Protein AF-A0A822C2N0-F1 (afdb_monomer_lite)

Radius of gyration: 11.42 Å; chains: 1; bounding box: 20×20×31 Å

Foldseek 3Di:
DVVVLVVVVVDDPAQDEAEEELVVCLVPLVSPLPPPSYPYYHYDYPCPVVSVVSVVVSD

Seque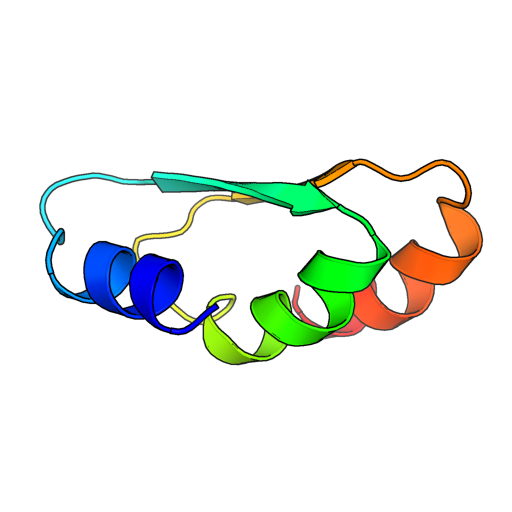nce (59 aa):
MEQCVQWLNENDEEILFVISSGAFGQKLVPNIHGMPKLDAIYIFCINKQRHEEWAKIGR

Secondary structure (DSSP, 8-state):
-HHHHHHHHH--SS-EEEEEEHHHHHHHHHHHTT-TTEEEEEEE-S-HHHHHHHHGGG-

Structure (mmCIF, N/CA/C/O backbone):
data_AF-A0A822C2N0-F1
#
_entry.id   AF-A0A822C2N0-F1
#
loop_
_atom_site.group_PDB
_atom_site.id
_atom_site.type_symbol
_atom_site.label_atom_id
_atom_site.label_alt_id
_atom_site.label_comp_id
_atom_site.label_asym_id
_atom_site.label_entity_id
_atom_site.label_seq_id
_atom_site.pdbx_PDB_ins_code
_atom_site.Cartn_x
_atom_site.Cartn_y
_atom_site.Cartn_z
_atom_site.occupancy
_atom_site.B_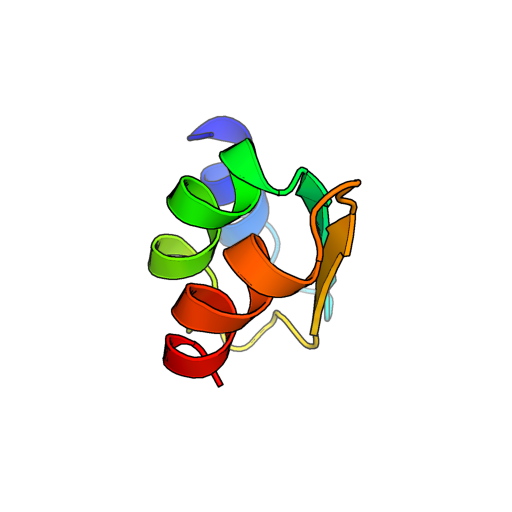iso_or_equiv
_atom_site.auth_seq_id
_atom_site.auth_comp_id
_atom_site.auth_asym_id
_atom_site.auth_atom_id
_atom_site.pdbx_PDB_model_num
ATOM 1 N N . MET A 1 1 ? 11.981 6.038 4.588 1.00 73.06 1 MET A N 1
ATOM 2 C CA . MET A 1 1 ? 10.957 4.974 4.702 1.00 73.06 1 MET A CA 1
ATOM 3 C C . MET A 1 1 ? 10.391 4.951 6.105 1.00 73.06 1 MET A C 1
ATOM 5 O O . MET A 1 1 ? 9.199 5.166 6.237 1.00 73.06 1 MET A O 1
ATOM 9 N N . GLU A 1 2 ? 11.242 4.804 7.120 1.00 85.12 2 GLU A N 1
ATOM 10 C CA . GLU A 1 2 ? 10.855 4.787 8.540 1.00 85.12 2 GLU A CA 1
ATOM 11 C C . GLU A 1 2 ? 9.967 5.966 8.945 1.00 85.12 2 GLU A C 1
ATOM 13 O O . GLU A 1 2 ? 8.890 5.735 9.468 1.00 85.12 2 GLU A O 1
ATOM 18 N N . GLN A 1 3 ? 10.330 7.201 8.582 1.00 89.00 3 GLN A N 1
ATOM 19 C CA . GLN A 1 3 ? 9.526 8.391 8.907 1.00 89.00 3 GLN A CA 1
ATOM 20 C C . GLN A 1 3 ? 8.089 8.341 8.354 1.00 89.00 3 GLN A C 1
ATOM 22 O O . GLN A 1 3 ? 7.166 8.796 9.012 1.00 89.00 3 GLN A O 1
ATOM 27 N N . CYS A 1 4 ? 7.879 7.766 7.163 1.00 87.81 4 CYS A N 1
ATOM 28 C CA . CYS A 1 4 ? 6.538 7.630 6.584 1.00 87.81 4 CYS A CA 1
ATOM 29 C C . CYS A 1 4 ? 5.723 6.573 7.335 1.00 87.81 4 CYS A C 1
ATOM 31 O O . CYS A 1 4 ? 4.569 6.816 7.656 1.00 87.81 4 CYS A O 1
ATOM 33 N N . VAL A 1 5 ? 6.332 5.427 7.652 1.00 90.00 5 VAL A N 1
ATOM 34 C CA . VAL A 1 5 ? 5.671 4.359 8.420 1.00 90.00 5 VAL A CA 1
ATOM 35 C C . VAL A 1 5 ? 5.368 4.819 9.846 1.00 90.00 5 VAL A C 1
ATOM 37 O O . VAL A 1 5 ? 4.291 4.544 10.359 1.00 90.00 5 VAL A O 1
ATOM 40 N N . GLN A 1 6 ? 6.291 5.550 10.470 1.00 92.62 6 GLN A N 1
ATOM 41 C CA . GLN A 1 6 ? 6.096 6.144 11.786 1.00 92.62 6 GLN A CA 1
ATOM 42 C C . GLN A 1 6 ? 4.941 7.146 11.768 1.00 92.62 6 GLN A C 1
ATOM 44 O O . GLN A 1 6 ? 4.026 7.012 12.570 1.00 92.62 6 GLN A O 1
ATOM 49 N N . TRP A 1 7 ? 4.936 8.078 10.811 1.00 91.19 7 TRP A N 1
ATOM 50 C CA . TRP A 1 7 ? 3.847 9.042 10.681 1.00 91.19 7 TRP A CA 1
ATOM 51 C C . TRP A 1 7 ? 2.508 8.347 10.446 1.00 91.19 7 TRP A C 1
ATOM 53 O O . TRP A 1 7 ? 1.520 8.705 11.077 1.00 91.19 7 TRP A O 1
ATOM 63 N N . LEU A 1 8 ? 2.485 7.315 9.590 1.00 90.00 8 LEU A N 1
ATOM 64 C CA . LEU A 1 8 ? 1.299 6.489 9.416 1.00 90.00 8 LEU A CA 1
ATOM 65 C C . LEU A 1 8 ? 0.867 5.949 10.773 1.00 90.00 8 LEU A C 1
ATOM 67 O O . LEU A 1 8 ? -0.243 6.241 11.163 1.00 90.00 8 LEU A O 1
ATOM 71 N N . ASN A 1 9 ? 1.715 5.260 11.536 1.00 88.94 9 ASN A N 1
ATOM 72 C CA . ASN A 1 9 ? 1.345 4.702 12.843 1.00 88.94 9 ASN A CA 1
ATOM 73 C C . ASN A 1 9 ? 0.855 5.736 13.871 1.00 88.94 9 ASN A C 1
ATOM 75 O O . ASN A 1 9 ? -0.028 5.409 14.650 1.00 88.94 9 ASN A O 1
ATOM 79 N N . GLU A 1 10 ? 1.391 6.955 13.874 1.00 91.44 10 GLU A N 1
ATOM 80 C CA . GLU A 1 10 ? 1.034 7.996 14.851 1.00 91.44 10 GLU A CA 1
ATOM 81 C C . GLU A 1 10 ? -0.316 8.676 14.567 1.00 91.44 10 GLU A C 1
ATOM 83 O O . GLU A 1 10 ? -0.875 9.309 15.459 1.00 91.44 10 GLU A O 1
ATOM 88 N N . ASN A 1 11 ? -0.854 8.549 13.349 1.00 85.25 11 ASN A N 1
ATOM 89 C CA . ASN A 1 11 ? -2.081 9.230 12.930 1.00 85.25 11 ASN A CA 1
ATOM 90 C C . ASN A 1 11 ? -3.183 8.201 12.626 1.00 85.25 11 ASN A C 1
ATOM 92 O O . ASN A 1 11 ? -3.198 7.591 11.556 1.00 85.25 11 ASN A O 1
ATOM 96 N N . ASP A 1 12 ? -4.084 7.971 13.585 1.00 81.44 12 ASP A N 1
ATOM 97 C CA . ASP A 1 12 ? -5.182 6.985 13.495 1.00 81.44 12 ASP A CA 1
ATOM 98 C C . ASP A 1 12 ? -6.559 7.597 13.181 1.00 81.44 12 ASP A C 1
ATOM 100 O O . ASP A 1 12 ? -7.527 6.866 12.983 1.00 81.44 12 ASP A O 1
ATOM 104 N N . GLU A 1 13 ? -6.670 8.924 13.132 1.00 76.62 13 GLU A N 1
ATOM 105 C CA . GLU A 1 13 ? -7.970 9.609 13.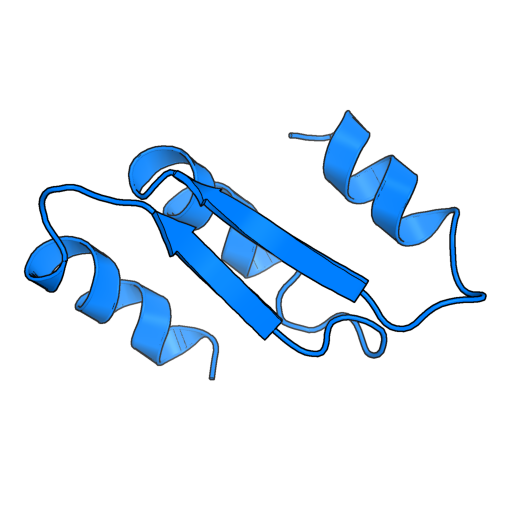060 1.00 76.62 13 GLU A CA 1
ATOM 106 C C . GLU A 1 13 ? -8.546 9.715 11.637 1.00 76.62 13 GLU A C 1
ATOM 108 O O . GLU A 1 13 ? -9.715 10.060 11.470 1.00 76.62 13 GLU A O 1
ATOM 113 N N . GLU A 1 14 ? -7.764 9.378 10.607 1.00 81.94 14 GLU A N 1
ATOM 114 C CA . GLU A 1 14 ? -8.153 9.547 9.205 1.00 81.94 14 GLU A CA 1
ATOM 115 C C . GLU A 1 14 ? -7.950 8.275 8.373 1.00 81.94 14 GLU A C 1
ATOM 117 O O . GLU A 1 14 ? -7.005 7.508 8.569 1.00 81.94 14 GLU A O 1
ATOM 122 N N . ILE A 1 15 ? -8.837 8.083 7.392 1.00 90.44 15 ILE A N 1
ATOM 123 C CA . ILE A 1 15 ? -8.621 7.137 6.296 1.00 90.44 15 ILE A CA 1
ATOM 124 C C . ILE A 1 15 ? -7.643 7.780 5.311 1.00 90.44 15 ILE A C 1
ATOM 126 O O . ILE A 1 15 ? -7.849 8.905 4.858 1.00 90.44 15 ILE A O 1
ATOM 130 N N . LEU A 1 16 ? -6.590 7.051 4.956 1.00 92.12 16 LEU A N 1
ATOM 131 C CA . LEU A 1 16 ? -5.460 7.563 4.193 1.00 92.12 16 LEU A CA 1
ATOM 132 C C . LEU A 1 16 ? -5.294 6.829 2.860 1.00 92.12 16 LEU A C 1
ATOM 134 O O . LEU A 1 16 ? -5.598 5.643 2.723 1.00 92.12 16 LEU A O 1
ATOM 138 N N . PHE A 1 17 ? -4.704 7.526 1.891 1.00 92.12 17 PHE A N 1
ATOM 139 C CA . PHE A 1 17 ? -4.128 6.917 0.697 1.00 92.12 17 PHE A CA 1
ATOM 140 C C . PHE A 1 17 ? -2.651 7.296 0.572 1.00 92.12 17 PHE A C 1
ATOM 142 O O . PHE A 1 17 ? -2.238 8.397 0.936 1.00 92.12 17 PHE A O 1
ATOM 149 N N . VAL A 1 18 ? -1.839 6.387 0.031 1.00 92.19 18 VAL A N 1
ATOM 150 C CA . VAL A 1 18 ? -0.397 6.603 -0.167 1.00 92.19 18 VAL A CA 1
ATOM 151 C C . VAL A 1 18 ? -0.071 6.616 -1.652 1.00 92.19 18 VAL A C 1
ATOM 153 O O . VAL A 1 18 ? -0.483 5.729 -2.393 1.00 92.19 18 VAL A O 1
ATOM 156 N N . ILE A 1 19 ? 0.722 7.595 -2.089 1.00 94.12 19 ILE A N 1
ATOM 157 C CA . ILE A 1 19 ? 1.294 7.639 -3.438 1.00 94.12 19 ILE A CA 1
ATOM 158 C C . ILE A 1 19 ? 2.795 7.385 -3.326 1.00 94.12 19 ILE A C 1
ATOM 160 O O . ILE A 1 19 ? 3.492 8.049 -2.562 1.00 94.12 19 ILE A O 1
ATOM 164 N N . SER A 1 20 ? 3.305 6.420 -4.088 1.00 92.94 20 SER A N 1
ATOM 165 C CA . SER A 1 20 ? 4.712 6.024 -4.045 1.00 92.94 20 SER A CA 1
ATOM 166 C C . SER A 1 20 ? 5.277 5.808 -5.442 1.00 92.94 20 SER A C 1
ATOM 168 O O . SER A 1 20 ? 4.547 5.473 -6.374 1.00 92.94 20 SER A O 1
ATOM 170 N N . SER A 1 21 ? 6.591 5.969 -5.602 1.00 92.56 21 SER A N 1
ATOM 171 C CA . SER A 1 21 ? 7.255 5.583 -6.848 1.00 92.56 21 SER A CA 1
ATOM 172 C C . SER A 1 21 ? 7.292 4.060 -6.991 1.00 92.56 21 SER A C 1
ATOM 174 O O . SER A 1 21 ? 7.280 3.344 -5.994 1.00 92.56 21 SER A O 1
ATOM 176 N N . GLY A 1 22 ? 7.412 3.532 -8.210 1.00 90.88 22 GLY A N 1
ATOM 177 C CA . GLY A 1 22 ? 7.516 2.080 -8.429 1.00 90.88 22 GLY A CA 1
ATOM 178 C C . GLY A 1 22 ? 8.617 1.396 -7.608 1.00 90.88 22 GLY A C 1
ATOM 179 O O . GLY A 1 22 ? 8.373 0.389 -6.942 1.00 90.88 22 GLY A O 1
ATOM 180 N N . ALA A 1 23 ? 9.833 1.950 -7.632 1.00 89.44 23 ALA A N 1
ATOM 181 C CA . ALA A 1 23 ? 10.978 1.380 -6.923 1.00 89.44 23 ALA A CA 1
ATOM 182 C C . ALA A 1 23 ? 10.843 1.483 -5.396 1.00 89.44 23 ALA A C 1
ATOM 184 O O . ALA A 1 23 ? 11.259 0.575 -4.676 1.00 89.44 23 ALA A O 1
ATOM 185 N N . PHE A 1 24 ? 10.266 2.579 -4.895 1.00 90.38 24 PHE A N 1
ATOM 186 C CA . PHE A 1 24 ? 10.067 2.766 -3.461 1.00 90.38 24 PHE A CA 1
ATOM 187 C C . PHE A 1 24 ? 8.874 1.955 -2.945 1.00 90.38 24 PHE A C 1
ATOM 189 O O . PHE A 1 24 ? 8.976 1.297 -1.913 1.00 90.38 24 PHE A O 1
ATOM 196 N N . GLY A 1 25 ? 7.780 1.921 -3.705 1.00 91.31 25 GLY A N 1
ATOM 197 C CA . GLY A 1 25 ? 6.578 1.141 -3.435 1.00 91.31 25 GLY A CA 1
ATOM 198 C C . GLY A 1 25 ? 6.873 -0.340 -3.246 1.00 91.31 25 GLY A C 1
ATOM 199 O O . GLY A 1 25 ? 6.387 -0.923 -2.287 1.00 91.31 25 GLY A O 1
ATOM 200 N N . GLN A 1 26 ? 7.765 -0.916 -4.057 1.00 91.31 26 GLN A N 1
ATOM 201 C CA . GLN A 1 26 ? 8.161 -2.321 -3.913 1.00 91.31 26 GLN A CA 1
ATOM 202 C C . GLN A 1 26 ? 8.746 -2.646 -2.524 1.00 91.31 26 GLN A C 1
ATOM 204 O O . GLN A 1 26 ? 8.601 -3.765 -2.043 1.00 91.31 26 GLN A O 1
ATOM 209 N N . LYS A 1 27 ? 9.392 -1.673 -1.865 1.00 91.31 27 LYS A N 1
ATOM 210 C CA . LYS A 1 27 ? 9.928 -1.820 -0.501 1.00 91.31 27 LYS A CA 1
ATOM 211 C C . LYS A 1 27 ? 8.931 -1.388 0.576 1.00 91.31 27 LYS A C 1
ATOM 213 O O . LYS A 1 27 ? 8.925 -1.955 1.661 1.00 91.31 27 LYS A O 1
ATOM 218 N N . LEU A 1 28 ? 8.119 -0.370 0.294 1.00 91.12 28 LEU A N 1
ATOM 219 C CA . LEU A 1 28 ? 7.187 0.227 1.250 1.00 91.12 28 LEU A CA 1
ATOM 220 C C . LEU A 1 28 ? 5.926 -0.624 1.447 1.00 91.12 28 LEU A C 1
ATOM 222 O O . LEU A 1 28 ? 5.537 -0.865 2.585 1.00 91.12 28 LEU A O 1
ATOM 226 N N . VAL A 1 29 ? 5.306 -1.081 0.353 1.00 91.56 29 VAL A N 1
ATOM 227 C CA . VAL A 1 29 ? 3.992 -1.748 0.348 1.00 91.56 29 VAL A CA 1
ATOM 228 C C . VAL A 1 29 ? 3.928 -2.940 1.304 1.00 91.56 29 VAL A C 1
ATOM 230 O O . VAL A 1 29 ? 2.992 -2.960 2.102 1.00 91.56 29 VAL A O 1
ATOM 233 N N . PRO A 1 30 ? 4.909 -3.868 1.349 1.00 90.75 30 PRO A N 1
ATOM 234 C CA . PRO A 1 30 ? 4.879 -4.992 2.288 1.00 90.75 30 PRO A CA 1
ATOM 235 C C . PRO A 1 30 ? 4.716 -4.592 3.762 1.00 90.75 30 PRO A C 1
ATOM 237 O O . PRO A 1 30 ? 4.152 -5.358 4.531 1.00 90.75 30 PRO A O 1
ATOM 240 N N . ASN A 1 31 ? 5.151 -3.389 4.149 1.00 91.31 31 ASN A N 1
ATOM 241 C CA . ASN A 1 31 ? 5.091 -2.919 5.534 1.00 91.31 31 ASN A CA 1
ATOM 242 C C . ASN A 1 31 ? 3.787 -2.191 5.887 1.00 91.31 31 ASN A C 1
ATOM 244 O O . ASN A 1 31 ? 3.489 -2.048 7.068 1.00 91.31 31 ASN A O 1
ATOM 248 N N . ILE A 1 32 ? 3.046 -1.684 4.893 1.00 91.25 32 ILE A N 1
ATOM 249 C CA . ILE A 1 32 ? 1.898 -0.796 5.141 1.00 91.25 32 ILE A CA 1
ATOM 250 C C . ILE A 1 32 ? 0.571 -1.339 4.601 1.00 91.25 32 ILE A C 1
ATOM 252 O O . ILE A 1 32 ? -0.469 -0.971 5.121 1.00 91.25 32 ILE A O 1
ATOM 256 N N . HIS A 1 33 ? 0.569 -2.242 3.615 1.00 90.56 33 HIS A N 1
ATOM 257 C CA . HIS A 1 33 ? -0.668 -2.686 2.946 1.00 90.56 33 HIS A CA 1
ATOM 258 C C . HIS A 1 33 ? -1.713 -3.334 3.870 1.00 90.56 33 HIS A C 1
ATOM 260 O O . HIS A 1 33 ? -2.888 -3.337 3.532 1.00 90.56 33 HIS A O 1
ATOM 266 N N . GLY A 1 34 ? -1.305 -3.864 5.027 1.00 89.56 34 GLY A N 1
ATOM 267 C CA . GLY A 1 34 ? -2.213 -4.442 6.023 1.00 89.56 34 GLY A CA 1
ATOM 268 C C . GLY A 1 34 ? -2.771 -3.446 7.047 1.00 89.56 34 GLY A C 1
ATOM 269 O O . GLY A 1 34 ? -3.479 -3.861 7.961 1.00 89.56 34 GLY A O 1
ATOM 270 N N . MET A 1 35 ? -2.429 -2.156 6.961 1.00 91.31 35 MET A N 1
ATOM 271 C CA . MET A 1 35 ? -2.910 -1.153 7.913 1.00 91.31 35 MET A CA 1
ATOM 272 C C . MET A 1 35 ? -4.402 -0.867 7.679 1.00 91.31 35 MET A C 1
ATOM 274 O O . MET A 1 35 ? -4.747 -0.414 6.589 1.00 91.31 35 MET A O 1
ATOM 278 N N . PRO A 1 36 ? -5.283 -1.026 8.689 1.00 89.38 36 PRO A N 1
ATOM 279 C CA . PRO A 1 36 ? -6.733 -0.852 8.519 1.00 89.38 36 PRO A CA 1
ATOM 280 C C . PRO A 1 36 ? -7.170 0.530 8.015 1.00 89.38 36 PRO A C 1
ATOM 282 O O . PRO A 1 36 ? -8.252 0.670 7.459 1.00 89.38 36 PRO A O 1
ATOM 285 N N . LYS A 1 37 ? -6.334 1.550 8.223 1.00 90.50 37 LYS A N 1
ATOM 286 C CA . LYS A 1 37 ? -6.586 2.940 7.826 1.00 90.50 37 LYS A CA 1
ATOM 287 C C . LYS A 1 37 ? -6.161 3.289 6.402 1.00 90.50 37 LYS A C 1
ATOM 289 O O . LYS A 1 37 ? -6.397 4.412 5.970 1.00 90.50 37 LYS A O 1
ATOM 294 N N . LEU A 1 38 ? -5.504 2.379 5.684 1.00 91.88 38 LEU A N 1
ATOM 295 C CA . LEU A 1 38 ? -5.115 2.619 4.297 1.00 91.88 38 LEU A CA 1
ATOM 296 C C . LEU A 1 38 ? -6.186 2.089 3.348 1.00 91.88 38 LEU A C 1
ATOM 298 O O . LEU A 1 38 ? -6.340 0.884 3.191 1.00 91.88 38 LEU A O 1
ATOM 302 N N . ASP A 1 39 ? -6.885 3.007 2.684 1.00 92.75 39 ASP A N 1
ATOM 303 C CA . ASP A 1 39 ? -7.902 2.684 1.676 1.00 92.75 39 ASP A CA 1
ATOM 304 C C . ASP A 1 39 ? -7.265 2.287 0.339 1.00 92.75 39 ASP A C 1
ATOM 306 O O . ASP A 1 39 ? -7.694 1.351 -0.335 1.00 92.75 39 ASP A O 1
ATOM 310 N N . ALA A 1 40 ? -6.184 2.976 -0.041 1.00 91.94 40 ALA A N 1
ATOM 311 C CA . ALA A 1 40 ? -5.513 2.726 -1.308 1.00 91.94 40 ALA A CA 1
ATOM 312 C C . ALA A 1 40 ? -4.016 3.054 -1.284 1.00 91.94 40 ALA A C 1
ATOM 314 O O . ALA A 1 40 ? -3.553 3.994 -0.631 1.00 91.94 40 ALA A O 1
ATOM 315 N N . ILE A 1 41 ? -3.255 2.316 -2.098 1.00 92.38 41 ILE A N 1
ATOM 316 C CA . ILE A 1 41 ? -1.860 2.625 -2.417 1.00 92.38 41 ILE A CA 1
ATOM 317 C C . ILE A 1 41 ? -1.719 2.771 -3.933 1.00 92.38 41 ILE A C 1
ATOM 319 O O . ILE A 1 41 ? -1.921 1.819 -4.688 1.00 92.38 41 ILE A O 1
ATOM 323 N N . TYR A 1 42 ? -1.330 3.960 -4.382 1.00 92.88 42 TYR A N 1
ATOM 324 C CA . TYR A 1 42 ? -1.095 4.280 -5.785 1.00 92.88 42 TYR A CA 1
ATOM 325 C C . TYR A 1 42 ? 0.397 4.237 -6.107 1.00 92.88 42 TYR A C 1
ATOM 327 O O . TYR A 1 42 ? 1.217 4.907 -5.475 1.00 92.88 42 TYR A O 1
ATOM 335 N N . ILE A 1 43 ? 0.752 3.469 -7.136 1.00 91.88 43 ILE A N 1
ATOM 336 C CA . ILE A 1 43 ? 2.135 3.329 -7.591 1.00 91.88 43 ILE A CA 1
ATOM 337 C C . ILE A 1 43 ? 2.347 4.145 -8.863 1.00 91.88 43 ILE A C 1
ATOM 339 O O . ILE A 1 43 ? 1.943 3.750 -9.957 1.00 91.88 43 ILE A O 1
ATOM 343 N N . PHE A 1 44 ? 3.024 5.280 -8.721 1.00 91.12 44 PHE A N 1
ATOM 344 C CA . PHE A 1 44 ? 3.452 6.105 -9.840 1.00 91.12 44 PHE A CA 1
ATOM 345 C C . PHE A 1 44 ? 4.752 5.550 -10.435 1.00 91.12 44 PHE A C 1
ATOM 347 O O . PHE A 1 44 ? 5.808 5.538 -9.795 1.00 91.12 44 PHE A O 1
ATOM 354 N N . CYS A 1 45 ? 4.694 5.039 -11.665 1.00 89.44 45 CYS A N 1
ATOM 355 C CA . CYS A 1 45 ? 5.855 4.437 -12.314 1.00 89.44 45 CYS A CA 1
ATOM 356 C C . CYS A 1 45 ? 5.770 4.487 -13.842 1.00 89.44 45 CYS A C 1
ATOM 358 O O . CYS A 1 45 ? 4.687 4.501 -14.419 1.00 89.44 45 CYS A O 1
ATOM 360 N N . ILE A 1 46 ? 6.939 4.475 -14.491 1.00 89.44 46 ILE A N 1
ATOM 361 C CA . ILE A 1 46 ? 7.049 4.404 -15.956 1.00 89.44 46 ILE A CA 1
ATOM 362 C C . ILE A 1 46 ? 6.802 2.967 -16.443 1.00 89.44 46 ILE A C 1
ATOM 364 O O . ILE A 1 46 ? 6.104 2.753 -17.428 1.00 89.44 46 ILE A O 1
ATOM 368 N N . ASN A 1 47 ? 7.349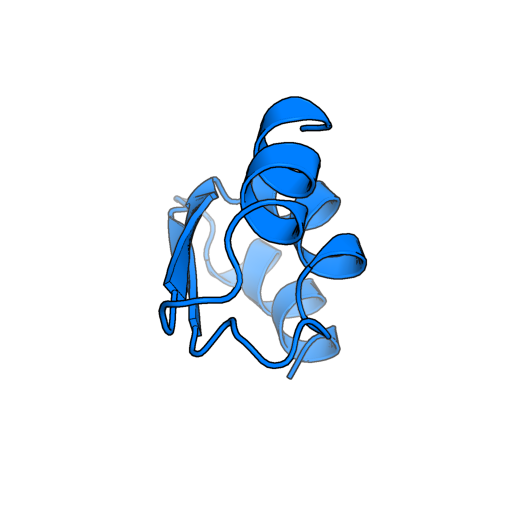 1.964 -15.745 1.00 89.25 47 ASN A N 1
ATOM 369 C CA . ASN A 1 47 ? 7.218 0.555 -16.122 1.00 89.25 47 ASN A CA 1
ATOM 370 C C . ASN A 1 47 ? 6.107 -0.137 -15.321 1.00 89.25 47 ASN A C 1
ATOM 372 O O . ASN A 1 47 ? 6.372 -0.882 -14.376 1.00 89.25 47 ASN A O 1
ATOM 376 N N . LYS A 1 48 ? 4.856 0.123 -15.708 1.00 87.62 48 LYS A N 1
ATOM 377 C CA . LYS A 1 48 ? 3.668 -0.429 -15.046 1.00 87.62 48 LYS A CA 1
ATOM 378 C C . LYS A 1 48 ? 3.696 -1.959 -14.957 1.00 87.62 48 LYS A C 1
ATOM 380 O O . LYS A 1 48 ? 3.493 -2.493 -13.873 1.00 87.62 48 LYS A O 1
ATOM 385 N N . GLN A 1 49 ? 4.025 -2.647 -16.052 1.00 89.56 49 GLN A N 1
ATOM 386 C CA .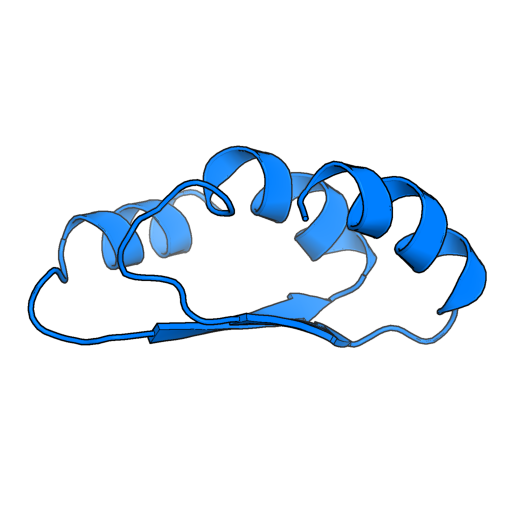 GLN A 1 49 ? 4.019 -4.114 -16.117 1.00 89.56 49 GLN A CA 1
ATOM 387 C C . GLN A 1 49 ? 4.923 -4.746 -15.050 1.00 89.56 49 GLN A C 1
ATOM 389 O O . GLN A 1 49 ? 4.482 -5.621 -14.310 1.00 89.56 49 GLN A O 1
ATOM 394 N N . ARG A 1 50 ? 6.155 -4.239 -14.898 1.00 88.38 50 ARG A N 1
ATOM 395 C CA . ARG A 1 50 ? 7.087 -4.694 -13.854 1.00 88.38 50 ARG A CA 1
ATOM 396 C C . ARG A 1 50 ? 6.523 -4.512 -12.445 1.00 88.38 50 ARG A C 1
ATOM 398 O O . ARG A 1 50 ? 6.800 -5.323 -11.565 1.00 88.38 50 ARG A O 1
ATOM 405 N N . HIS A 1 51 ? 5.813 -3.411 -12.196 1.00 86.62 51 HIS A N 1
ATOM 406 C CA . HIS A 1 51 ? 5.321 -3.107 -10.855 1.00 86.62 51 HIS A CA 1
ATOM 407 C C . HIS A 1 51 ? 3.985 -3.782 -10.520 1.00 86.62 51 HIS A C 1
ATOM 409 O O . HIS A 1 51 ? 3.715 -4.031 -9.349 1.00 86.62 51 HIS A O 1
ATOM 415 N N . GLU A 1 52 ? 3.192 -4.165 -11.522 1.00 86.50 52 GLU A N 1
ATOM 416 C CA . GLU A 1 52 ? 1.962 -4.937 -11.322 1.00 86.50 52 GLU A CA 1
ATOM 417 C C . GLU A 1 52 ? 2.218 -6.343 -10.770 1.00 86.50 52 GLU A C 1
ATOM 419 O O . GLU A 1 52 ? 1.397 -6.848 -10.011 1.00 86.50 52 GLU A O 1
ATOM 424 N N . GLU A 1 53 ? 3.337 -6.983 -11.120 1.00 86.44 53 GLU A N 1
ATOM 425 C CA . GLU A 1 53 ? 3.645 -8.353 -10.682 1.00 86.44 53 GLU A CA 1
ATOM 426 C C . GLU A 1 53 ? 3.711 -8.484 -9.158 1.00 86.44 53 GLU A C 1
ATOM 428 O O . GLU A 1 53 ? 3.071 -9.366 -8.591 1.00 86.44 53 GLU A O 1
ATOM 433 N N . TRP A 1 54 ? 4.425 -7.580 -8.482 1.00 84.00 54 TRP A N 1
ATOM 434 C CA . TRP A 1 54 ? 4.502 -7.592 -7.019 1.00 84.00 54 TRP A CA 1
ATOM 435 C C . TRP A 1 54 ? 3.320 -6.873 -6.361 1.00 84.00 54 TRP A C 1
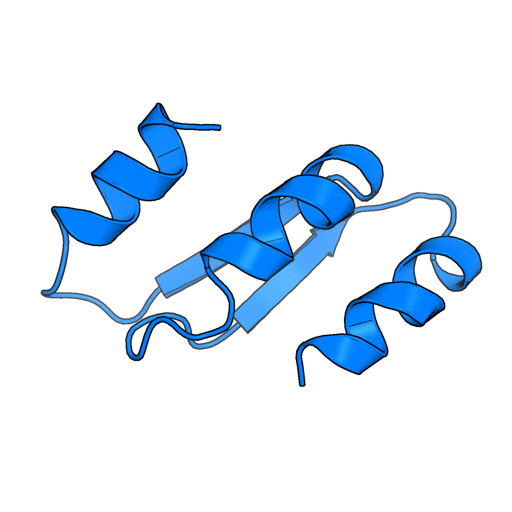ATOM 437 O O . TRP A 1 54 ? 2.951 -7.226 -5.245 1.00 84.00 54 TRP A O 1
ATOM 447 N N . ALA A 1 55 ? 2.686 -5.905 -7.033 1.00 80.62 55 ALA A N 1
ATOM 448 C CA . ALA A 1 55 ? 1.516 -5.214 -6.485 1.00 80.62 55 ALA A CA 1
ATOM 449 C C . ALA A 1 55 ? 0.283 -6.129 -6.379 1.00 80.62 55 ALA A C 1
ATOM 451 O O . ALA A 1 55 ? -0.559 -5.918 -5.512 1.00 80.62 55 ALA A O 1
ATOM 452 N N . LYS A 1 56 ? 0.192 -7.181 -7.205 1.00 73.69 56 LYS A N 1
ATOM 453 C CA . LYS A 1 56 ? -0.846 -8.224 -7.097 1.00 73.69 56 LYS A CA 1
ATOM 454 C C . LYS A 1 56 ? -0.774 -9.036 -5.801 1.00 73.69 56 LYS A C 1
ATOM 456 O O . LYS A 1 56 ? -1.769 -9.643 -5.438 1.00 73.69 56 LYS A O 1
ATOM 461 N N . ILE A 1 57 ? 0.383 -9.070 -5.136 1.00 59.47 57 ILE A N 1
ATOM 462 C CA . ILE A 1 57 ? 0.603 -9.875 -3.923 1.00 59.47 57 ILE A CA 1
ATOM 463 C C . ILE A 1 57 ? 0.029 -9.178 -2.675 1.00 59.47 57 ILE A C 1
ATOM 465 O O . ILE A 1 57 ? -0.222 -9.836 -1.674 1.00 59.47 57 ILE A O 1
ATOM 469 N N . GLY A 1 58 ? -0.199 -7.860 -2.728 1.00 53.62 58 GLY A N 1
ATOM 470 C CA . GLY A 1 58 ? -0.692 -7.061 -1.598 1.00 53.62 58 GLY A CA 1
ATOM 471 C C . GLY A 1 58 ? -2.171 -6.669 -1.669 1.00 53.62 58 GLY A C 1
ATOM 472 O O . GLY A 1 58 ? -2.538 -5.702 -1.007 1.00 53.62 58 GLY A O 1
ATOM 473 N N . ARG A 1 59 ? -2.982 -7.339 -2.498 1.00 48.34 59 ARG A N 1
ATOM 474 C CA . ARG A 1 59 ? -4.430 -7.108 -2.618 1.00 48.34 59 ARG A CA 1
ATOM 475 C C . ARG A 1 59 ? -5.210 -8.298 -2.070 1.00 48.34 59 ARG A C 1
ATOM 477 O O . ARG A 1 59 ? -4.761 -9.437 -2.321 1.00 48.34 59 ARG A O 1
#

pLDDT: mean 87.13, std 8.93, range [48.34, 94.12]